Protein AF-B2FKA3-F1 (afdb_monomer)

Foldseek 3Di:
DDPPDPCPPVQLVFQAWKWWKWWAALQLAIEIDIDPCVVVVVVCCVDVVVQCPGDTDIGTFDIGRGHNVVVVLLSLLVQVLSVVLPGFYADRPPGDGDDSVVVQDPSSPVSNVVGDDDPHHHDHDPVRVPPPVVVVVVVVVVVVVVVVVPD

Solvent-accessible surface area (backbone atoms only — not comparable to full-atom values): 8755 Å² total; per-residue (Å²): 136,81,82,76,73,86,48,73,87,56,48,54,75,41,68,38,66,29,37,31,32,37,39,43,33,83,76,19,38,31,32,65,46,76,32,77,50,57,70,62,50,50,52,45,51,72,35,83,89,33,49,51,92,64,78,63,49,82,41,84,73,49,76,45,75,36,26,49,71,58,43,51,45,55,42,48,9,51,39,39,37,44,40,76,57,65,27,42,35,27,51,68,64,78,49,52,75,50,73,49,66,84,77,51,48,72,68,28,49,55,52,20,70,76,54,80,88,82,85,76,66,50,54,74,48,73,81,72,66,71,58,72,55,74,57,56,53,52,52,52,52,52,56,53,52,56,58,64,74,76,109

Radius of gyration: 21.82 Å; Cα contacts (8 Å, |Δi|>4): 204; chains: 1; bounding box: 57×49×63 Å

Organism: Stenotrophomonas maltophilia (strain K279a) (NCBI:txid522373)

Nearest PDB structures (foldseek):
  8hjj-assembly3_C  TM=5.520E-01  e=8.966E+00  Rhodobacter capsulatus DE442
  8hjj-assembly2_B  TM=5.646E-01  e=9.537E+00  Rhodobacter capsulatus DE442
  8ts1-assembly1_A  TM=4.001E-01  e=4.016E+00  Homo sapiens
  8ip4-assembly1_A  TM=5.757E-01  e=7.449E+00  Homo sapiens

InterPro domains:
  IPR000305 GIY-YIG endonuclease [PF01541] (20-78)
  IPR035901 GIY-YIG endonuclease superfamily [G3DSA:3.40.1440.10] (15-92)

pLDDT: mean 85.15, std 16.19, range [34.94, 98.31]

Secondary structure (DSSP, 8-state):
-------GGGGGGS-EEEEEEEEE-TTSEEEEEEES-HHHHHHHHHSGGG---S--EEEEEEEEEE-HHHHHHHHHHHHHHHHHTT-EEE-STTT-B--GGGG--HHHHHHHHH----S------HHHH--SHHHHHHHHHHHHHHHHS--

Mean predicted aligned error: 10.08 Å

Structure (mmCIF, N/CA/C/O backbone):
data_AF-B2FKA3-F1
#
_entry.id   AF-B2FKA3-F1
#
loop_
_atom_site.group_PDB
_atom_site.id
_atom_site.type_symbol
_atom_site.label_atom_id
_atom_site.label_alt_id
_atom_site.label_comp_id
_atom_site.label_asym_id
_atom_site.label_entity_id
_atom_site.label_seq_id
_atom_site.pdbx_PDB_ins_code
_atom_site.Cartn_x
_atom_site.Cartn_y
_atom_site.Cartn_z
_atom_site.occupancy
_atom_site.B_iso_or_equiv
_atom_site.auth_seq_id
_atom_site.auth_comp_id
_atom_site.auth_asym_id
_atom_site.auth_atom_id
_atom_site.pdbx_PDB_model_num
ATOM 1 N N . MET A 1 1 ? 5.205 -18.617 -25.565 1.00 34.94 1 MET A N 1
ATOM 2 C CA . MET A 1 1 ? 6.189 -18.962 -24.516 1.00 34.94 1 MET A CA 1
ATOM 3 C C . MET A 1 1 ? 7.060 -17.741 -24.262 1.00 34.94 1 MET A C 1
ATOM 5 O O . MET A 1 1 ? 7.915 -17.429 -25.076 1.00 34.94 1 MET A O 1
ATOM 9 N N . THR A 1 2 ? 6.783 -16.973 -23.211 1.00 41.34 2 THR A N 1
ATOM 10 C CA . THR A 1 2 ? 7.539 -15.751 -22.897 1.00 41.34 2 THR A CA 1
ATOM 11 C C . THR A 1 2 ? 8.778 -16.136 -22.095 1.00 41.34 2 THR A C 1
ATOM 13 O O . THR A 1 2 ? 8.659 -16.591 -20.957 1.00 41.34 2 THR A O 1
ATOM 16 N N . HIS A 1 3 ? 9.961 -15.990 -22.699 1.00 42.56 3 HIS A N 1
ATOM 17 C CA . HIS A 1 3 ? 11.248 -16.157 -22.026 1.00 42.56 3 HIS A CA 1
ATOM 18 C C . HIS A 1 3 ? 11.294 -15.257 -20.780 1.00 42.56 3 HIS A C 1
ATOM 20 O O . HIS A 1 3 ? 11.450 -14.040 -20.872 1.00 42.56 3 HIS A O 1
ATOM 26 N N . ARG A 1 4 ? 11.138 -15.849 -19.590 1.00 49.16 4 ARG A N 1
ATOM 27 C CA . ARG A 1 4 ? 11.442 -15.176 -18.323 1.00 49.16 4 ARG A CA 1
ATOM 28 C C . ARG A 1 4 ? 12.958 -15.067 -18.223 1.00 49.16 4 ARG A C 1
ATOM 30 O O . ARG A 1 4 ? 13.618 -15.974 -17.726 1.00 49.16 4 ARG A O 1
ATOM 37 N N . HIS A 1 5 ? 13.514 -13.968 -18.724 1.00 52.25 5 HIS A N 1
ATOM 38 C CA . HIS A 1 5 ? 14.896 -13.615 -18.427 1.00 52.25 5 HIS A CA 1
ATOM 39 C C . HIS A 1 5 ? 15.054 -13.496 -16.906 1.00 52.25 5 HIS A C 1
ATOM 41 O O . HIS A 1 5 ? 14.248 -12.858 -16.226 1.00 52.25 5 HIS A O 1
ATOM 47 N N . ASN A 1 6 ? 16.072 -14.163 -16.367 1.00 57.44 6 ASN A N 1
ATOM 48 C CA . ASN A 1 6 ? 16.352 -14.224 -14.938 1.00 57.44 6 ASN A CA 1
ATOM 49 C C . ASN A 1 6 ? 17.036 -12.907 -14.519 1.00 57.44 6 ASN A C 1
ATOM 51 O O . ASN A 1 6 ? 18.254 -12.828 -14.407 1.00 57.44 6 ASN A O 1
ATOM 55 N N . LEU A 1 7 ? 16.249 -11.833 -14.387 1.00 63.66 7 LEU A N 1
ATOM 56 C CA . LEU A 1 7 ? 16.741 -10.454 -14.220 1.00 63.66 7 LEU A CA 1
ATOM 57 C C . LEU A 1 7 ? 17.448 -10.197 -12.873 1.00 63.66 7 LEU A C 1
ATOM 59 O O . LEU A 1 7 ? 18.108 -9.173 -12.709 1.00 63.66 7 LEU A O 1
ATOM 63 N N . GLY A 1 8 ? 17.343 -11.099 -11.893 1.00 70.44 8 GLY A N 1
ATOM 64 C CA . GLY A 1 8 ? 18.071 -11.006 -10.623 1.00 70.44 8 GLY A CA 1
ATOM 65 C C . GLY A 1 8 ? 18.031 -9.602 -9.992 1.00 70.44 8 GLY A C 1
ATOM 66 O O . GLY A 1 8 ? 16.968 -9.030 -9.756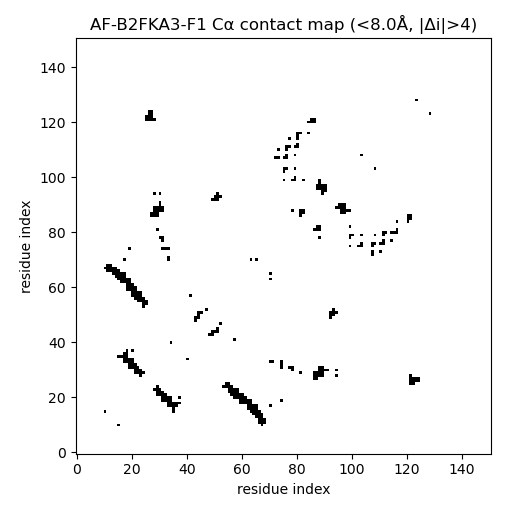 1.00 70.44 8 GLY A O 1
ATOM 67 N N . ARG A 1 9 ? 19.206 -9.012 -9.729 1.00 65.25 9 ARG A N 1
ATOM 68 C CA . ARG A 1 9 ? 19.334 -7.678 -9.106 1.00 65.25 9 ARG A CA 1
ATOM 69 C C . ARG A 1 9 ? 18.982 -6.514 -10.048 1.00 65.25 9 ARG A C 1
ATOM 71 O O . ARG A 1 9 ? 18.712 -5.420 -9.545 1.00 65.25 9 ARG A O 1
ATOM 78 N N . SER A 1 10 ? 18.977 -6.712 -11.372 1.00 75.25 10 SER A N 1
ATOM 79 C CA . SER A 1 10 ? 18.650 -5.655 -12.342 1.00 75.25 10 SER A CA 1
ATOM 80 C C . SER A 1 10 ? 17.146 -5.449 -12.517 1.00 75.25 10 SER A C 1
ATOM 82 O O . SER A 1 10 ? 16.744 -4.397 -13.006 1.00 75.25 10 SER A O 1
ATOM 84 N N . GLU A 1 11 ? 16.304 -6.368 -12.022 1.00 68.38 11 GLU A N 1
ATOM 85 C CA . GLU A 1 11 ? 14.833 -6.291 -12.092 1.00 68.38 11 GLU A CA 1
ATOM 86 C C . GLU A 1 11 ? 14.277 -4.930 -11.626 1.00 68.38 11 GLU A C 1
ATOM 88 O O . GLU A 1 11 ? 13.257 -4.451 -12.120 1.00 68.38 11 GLU A O 1
ATOM 93 N N . LYS A 1 12 ? 14.965 -4.263 -10.690 1.00 71.69 12 LYS A N 1
ATOM 94 C CA . LYS A 1 12 ? 14.569 -2.941 -10.185 1.00 71.69 12 LYS A CA 1
ATOM 95 C C . LYS A 1 12 ? 14.581 -1.830 -11.249 1.00 71.69 12 LYS A C 1
ATOM 97 O O . LYS A 1 12 ? 13.864 -0.849 -11.065 1.00 71.69 12 LYS A O 1
ATOM 102 N N . TYR A 1 13 ? 15.365 -1.986 -12.316 1.00 77.12 13 TYR A N 1
ATOM 103 C CA . TYR A 1 13 ? 15.533 -1.006 -13.394 1.00 77.12 13 TYR A CA 1
ATOM 104 C C . TYR A 1 13 ? 14.646 -1.272 -14.610 1.00 77.12 13 TYR A C 1
ATOM 106 O O . TYR A 1 13 ? 14.533 -0.411 -15.474 1.00 77.12 13 TYR A O 1
ATOM 114 N N . HIS A 1 14 ? 14.014 -2.441 -14.687 1.00 80.19 14 HIS A N 1
ATOM 115 C CA . HIS A 1 14 ? 13.160 -2.781 -15.815 1.00 80.19 14 HIS A CA 1
ATOM 116 C C . HIS A 1 14 ? 11.702 -2.472 -15.494 1.00 80.19 14 HIS A C 1
ATOM 118 O O . HIS A 1 14 ? 11.210 -2.776 -14.400 1.00 80.19 14 HIS A O 1
ATOM 124 N N . ALA A 1 15 ? 11.014 -1.880 -16.469 1.00 86.56 15 ALA A N 1
ATOM 125 C CA . ALA A 1 15 ? 9.571 -1.743 -16.433 1.00 86.56 15 ALA A CA 1
ATOM 126 C C . ALA A 1 15 ? 8.951 -3.136 -16.556 1.00 86.56 15 ALA A C 1
ATOM 128 O O . ALA A 1 15 ? 9.056 -3.792 -17.591 1.00 86.56 15 ALA A O 1
ATOM 129 N N . LEU A 1 16 ? 8.354 -3.608 -15.466 1.00 86.88 16 LEU A N 1
ATOM 130 C CA . LEU A 1 16 ? 7.734 -4.925 -15.388 1.00 86.88 16 LEU A CA 1
ATOM 131 C C . LEU A 1 16 ? 6.351 -4.793 -14.760 1.00 86.88 16 LEU A C 1
ATOM 133 O O . LEU A 1 16 ? 6.151 -3.895 -13.936 1.00 86.88 16 LEU A O 1
ATOM 137 N N . PRO A 1 17 ? 5.414 -5.698 -15.087 1.00 92.19 17 PRO A N 1
ATOM 138 C CA . PRO A 1 17 ? 4.146 -5.777 -14.384 1.00 92.19 17 PRO A CA 1
ATOM 139 C C . PRO A 1 17 ? 4.378 -6.014 -12.888 1.00 92.19 17 PRO A C 1
ATOM 141 O O . PRO A 1 17 ? 4.962 -7.019 -12.471 1.00 92.19 17 PRO A O 1
ATOM 144 N N . ARG A 1 18 ? 3.921 -5.070 -12.072 1.00 94.06 18 ARG A N 1
ATOM 145 C CA . ARG A 1 18 ? 3.996 -5.097 -10.613 1.00 94.06 18 ARG A CA 1
ATOM 146 C C . ARG A 1 18 ? 2.589 -4.936 -10.067 1.00 94.06 18 ARG A C 1
ATOM 148 O O . ARG A 1 18 ? 1.894 -3.969 -10.363 1.00 94.06 18 ARG A O 1
ATOM 155 N N . THR A 1 19 ? 2.166 -5.909 -9.273 1.00 96.56 19 THR A N 1
ATOM 156 C CA . THR A 1 19 ? 0.890 -5.862 -8.565 1.00 96.56 19 THR A CA 1
ATOM 157 C C . THR A 1 19 ? 1.062 -5.045 -7.295 1.00 96.56 19 THR A C 1
ATOM 159 O O . THR A 1 19 ? 1.884 -5.392 -6.440 1.00 96.56 19 THR A O 1
ATOM 162 N N . LEU A 1 20 ? 0.274 -3.985 -7.161 1.00 97.88 20 LEU A N 1
ATOM 163 C CA . LEU A 1 20 ? 0.042 -3.315 -5.891 1.00 97.88 20 LEU A CA 1
ATOM 164 C C . LEU A 1 20 ? -1.029 -4.067 -5.117 1.00 97.88 20 LEU A C 1
ATOM 166 O O . LEU A 1 20 ? -2.047 -4.467 -5.681 1.00 97.88 20 LEU A O 1
ATOM 170 N N . TYR A 1 21 ? -0.795 -4.270 -3.828 1.00 98.25 21 TYR A N 1
ATOM 171 C CA . TYR A 1 21 ? -1.683 -5.040 -2.969 1.00 98.25 21 TYR A CA 1
ATOM 172 C C . TYR A 1 21 ? -1.841 -4.401 -1.591 1.00 98.25 21 TYR A C 1
ATOM 174 O O . TYR A 1 21 ? -0.965 -3.673 -1.112 1.00 98.25 21 TYR A O 1
ATOM 182 N N . ALA A 1 22 ? -2.957 -4.728 -0.946 1.00 98.25 22 ALA A N 1
ATOM 183 C CA . ALA A 1 22 ? -3.257 -4.408 0.438 1.00 98.25 22 ALA A CA 1
ATOM 184 C C . ALA A 1 22 ? -3.306 -5.678 1.298 1.00 98.25 22 ALA A C 1
ATOM 186 O O . ALA A 1 22 ? -3.819 -6.711 0.864 1.00 98.25 22 ALA A O 1
ATOM 187 N N . LEU A 1 23 ? -2.814 -5.583 2.532 1.00 97.88 23 LEU A N 1
ATOM 188 C CA . LEU A 1 23 ? -3.164 -6.495 3.620 1.00 97.88 23 LEU A CA 1
ATOM 189 C C . LEU A 1 23 ? -4.100 -5.741 4.556 1.00 97.88 23 LEU A C 1
ATOM 191 O O . LEU A 1 23 ? -3.694 -4.730 5.132 1.00 97.88 23 LEU A O 1
ATOM 195 N N . LEU A 1 24 ? -5.334 -6.216 4.682 1.00 96.88 24 LEU A N 1
ATOM 196 C CA . LEU A 1 24 ? -6.336 -5.628 5.565 1.00 96.88 24 LEU A CA 1
ATOM 197 C C . LEU A 1 24 ? -6.402 -6.429 6.858 1.00 96.88 24 LEU A C 1
ATOM 199 O O . LEU A 1 24 ? -6.581 -7.649 6.822 1.00 96.88 24 LEU A O 1
ATOM 203 N N . PHE A 1 25 ? -6.260 -5.734 7.978 1.00 95.19 25 PHE A N 1
ATOM 204 C CA . PHE A 1 25 ? -6.299 -6.301 9.317 1.00 95.19 25 PHE A CA 1
ATOM 205 C C . PHE A 1 25 ? -7.653 -5.997 9.965 1.00 95.19 25 PHE A C 1
ATOM 207 O O . PHE A 1 25 ? -8.247 -4.943 9.724 1.00 95.19 25 PHE A O 1
ATOM 214 N N . ASP A 1 26 ? -8.146 -6.914 10.797 1.00 91.69 26 ASP A N 1
ATOM 215 C CA . ASP A 1 26 ? -9.473 -6.783 11.420 1.00 91.69 26 ASP A CA 1
ATOM 216 C C . ASP A 1 26 ? -9.552 -5.640 12.445 1.00 91.69 26 ASP A C 1
ATOM 218 O O . ASP A 1 26 ? -10.636 -5.160 12.762 1.00 91.69 26 ASP A O 1
ATOM 222 N N . ASP A 1 27 ? -8.402 -5.145 12.907 1.00 91.00 27 ASP A N 1
ATOM 223 C CA . ASP A 1 27 ? -8.287 -3.981 13.786 1.00 91.00 27 ASP A CA 1
ATOM 224 C C . ASP A 1 27 ? -8.437 -2.630 13.052 1.00 91.00 27 ASP A C 1
ATOM 226 O O . ASP A 1 27 ? -8.296 -1.582 13.680 1.00 91.00 27 ASP A O 1
ATOM 230 N N . GLY A 1 28 ? -8.681 -2.622 11.735 1.00 92.94 28 GLY A N 1
ATOM 231 C CA . GLY A 1 28 ? -8.734 -1.403 10.914 1.00 92.94 28 GLY A CA 1
ATOM 232 C C . GLY A 1 28 ? -7.364 -0.925 10.413 1.00 92.94 28 GLY A C 1
ATOM 233 O O . GLY A 1 28 ? -7.231 0.175 9.864 1.00 92.94 28 GLY A O 1
ATOM 234 N N . GLY A 1 29 ? -6.325 -1.738 10.601 1.00 95.12 29 GLY A N 1
ATOM 235 C CA . GLY A 1 29 ? -5.012 -1.564 10.000 1.00 95.12 29 GLY A CA 1
ATOM 236 C C . GLY A 1 29 ? -4.962 -1.963 8.526 1.00 95.12 29 GLY A C 1
ATOM 237 O O . GLY A 1 29 ? -5.663 -2.870 8.078 1.00 95.12 29 GLY A O 1
ATOM 238 N N . CYS A 1 30 ? -4.078 -1.320 7.768 1.00 96.75 30 CYS A N 1
ATOM 239 C CA . CYS A 1 30 ? -3.826 -1.638 6.367 1.00 96.75 30 CYS A CA 1
ATOM 240 C C . CYS A 1 30 ? -2.335 -1.521 6.034 1.00 96.75 30 CYS A C 1
ATOM 242 O O . CYS A 1 30 ? -1.734 -0.463 6.210 1.00 96.75 30 CYS A O 1
ATOM 244 N N . TYR A 1 31 ? -1.740 -2.572 5.473 1.00 97.88 31 TYR A N 1
ATOM 245 C CA . TYR A 1 31 ? -0.414 -2.506 4.850 1.00 97.88 31 TYR A CA 1
ATOM 246 C C . TYR A 1 31 ? -0.552 -2.442 3.332 1.00 97.88 31 TYR A C 1
ATOM 248 O O . TYR A 1 31 ? -1.301 -3.222 2.757 1.00 97.88 31 TYR A O 1
ATOM 256 N N . ILE A 1 32 ? 0.202 -1.556 2.681 1.00 98.12 32 ILE A N 1
ATOM 257 C CA . ILE A 1 32 ? 0.263 -1.453 1.217 1.00 98.12 32 ILE A CA 1
ATOM 258 C C . ILE A 1 32 ? 1.676 -1.802 0.759 1.00 98.12 32 ILE A C 1
ATOM 260 O O . ILE A 1 32 ? 2.655 -1.254 1.287 1.00 98.12 32 ILE A O 1
ATOM 264 N N . GLY A 1 33 ? 1.769 -2.682 -0.235 1.00 96.88 33 GLY A N 1
ATOM 265 C CA . GLY A 1 33 ? 3.029 -3.085 -0.844 1.00 96.88 33 GLY A CA 1
ATOM 266 C C . GLY A 1 33 ? 2.901 -3.394 -2.333 1.00 96.88 33 GLY A C 1
ATOM 267 O O . GLY A 1 33 ? 1.808 -3.398 -2.897 1.00 96.88 33 GLY A O 1
ATOM 268 N N . GLN A 1 34 ? 4.040 -3.697 -2.952 1.00 95.62 34 GLN A N 1
ATOM 269 C CA . GLN A 1 34 ? 4.137 -4.101 -4.355 1.00 95.62 34 GLN A CA 1
ATOM 270 C C . GLN A 1 34 ? 4.907 -5.415 -4.546 1.00 95.62 34 GLN A C 1
ATOM 272 O O . GLN A 1 34 ? 5.758 -5.779 -3.725 1.00 95.62 34 GLN A O 1
ATOM 277 N N . SER A 1 35 ? 4.594 -6.164 -5.605 1.00 94.19 35 SER A N 1
ATOM 278 C CA . SER A 1 35 ? 5.331 -7.373 -5.992 1.00 94.19 35 SER A CA 1
ATOM 279 C C . SER A 1 35 ? 5.111 -7.746 -7.459 1.00 94.19 35 SER A C 1
ATOM 281 O O . SER A 1 35 ? 4.016 -7.580 -7.987 1.00 94.19 35 SER A O 1
ATOM 283 N N . SER A 1 36 ? 6.132 -8.315 -8.101 1.00 92.31 36 SER A N 1
ATOM 284 C CA . SER A 1 36 ? 6.026 -8.991 -9.403 1.00 92.31 36 SER A CA 1
ATOM 285 C C . SER A 1 36 ? 5.450 -10.415 -9.291 1.00 92.31 36 SER A C 1
ATOM 287 O O . SER A 1 36 ? 5.031 -10.989 -10.292 1.00 92.31 36 SER A O 1
ATOM 289 N N . ASN A 1 37 ? 5.387 -10.985 -8.078 1.00 93.75 37 ASN A N 1
ATOM 290 C CA . ASN A 1 37 ? 4.785 -12.292 -7.792 1.00 93.75 37 ASN A CA 1
ATOM 291 C C . ASN A 1 37 ? 3.919 -12.219 -6.513 1.00 93.75 37 ASN A C 1
ATOM 293 O O . ASN A 1 37 ? 4.381 -12.590 -5.424 1.00 93.75 37 ASN A O 1
ATOM 297 N N . PRO A 1 38 ? 2.674 -11.708 -6.609 1.00 94.88 38 PRO A N 1
ATOM 298 C CA . PRO A 1 38 ? 1.823 -11.478 -5.444 1.00 94.88 38 PRO A CA 1
ATOM 299 C C . PRO A 1 38 ? 1.487 -12.767 -4.682 1.00 94.88 38 PRO A C 1
ATOM 301 O O . PRO A 1 38 ? 1.454 -12.735 -3.457 1.00 94.88 38 PRO A O 1
ATOM 304 N N . GLN A 1 39 ? 1.344 -13.914 -5.357 1.00 95.56 39 GLN A N 1
ATOM 305 C CA . GLN A 1 39 ? 1.045 -15.198 -4.708 1.00 95.56 39 GLN A CA 1
ATOM 306 C C . GLN A 1 39 ? 2.202 -15.667 -3.820 1.00 95.56 39 GLN A C 1
ATOM 308 O O . GLN A 1 39 ? 2.005 -16.091 -2.680 1.00 95.56 39 GLN A O 1
ATOM 313 N N . GLN A 1 40 ? 3.440 -15.576 -4.317 1.00 95.88 40 GLN A N 1
ATOM 314 C CA . GLN A 1 40 ? 4.614 -15.880 -3.501 1.00 95.88 40 GLN A CA 1
ATOM 315 C C . GLN A 1 40 ? 4.755 -14.875 -2.353 1.00 95.88 40 GLN A C 1
ATOM 317 O O . GLN A 1 40 ? 5.106 -15.256 -1.235 1.00 95.88 40 GLN A O 1
ATOM 322 N N . ARG A 1 41 ? 4.461 -13.596 -2.610 1.00 96.19 41 ARG A N 1
ATOM 323 C CA . ARG A 1 41 ? 4.546 -12.543 -1.599 1.00 96.19 41 ARG A CA 1
ATOM 324 C C . ARG A 1 41 ? 3.523 -12.720 -0.480 1.00 96.19 41 ARG A C 1
ATOM 326 O O . ARG A 1 41 ? 3.867 -12.512 0.680 1.00 96.19 41 ARG A O 1
ATOM 333 N N . GLU A 1 42 ? 2.308 -13.152 -0.802 1.00 97.38 42 GLU A N 1
ATOM 334 C CA . GLU A 1 42 ? 1.292 -13.507 0.187 1.00 97.38 42 GLU A CA 1
ATOM 335 C C . GLU A 1 42 ? 1.778 -14.649 1.087 1.00 97.38 42 GLU A C 1
ATOM 337 O O . GLU A 1 42 ? 1.747 -14.519 2.311 1.00 97.38 42 GLU A O 1
ATOM 342 N N . LYS A 1 43 ? 2.315 -15.730 0.502 1.00 96.62 43 LYS A N 1
ATOM 343 C CA . LYS A 1 43 ? 2.890 -16.850 1.270 1.00 96.62 43 LYS A CA 1
ATOM 344 C C . LYS A 1 43 ? 4.003 -16.386 2.214 1.00 96.62 43 LYS A C 1
ATOM 346 O O . LYS A 1 43 ? 4.057 -16.829 3.358 1.00 96.62 43 LYS A O 1
ATOM 351 N N . GLN A 1 44 ? 4.864 -15.467 1.768 1.00 96.44 44 GLN A N 1
ATOM 352 C CA . GLN A 1 44 ? 5.912 -14.882 2.615 1.00 96.44 44 GLN A CA 1
ATOM 353 C C . GLN A 1 44 ? 5.325 -14.117 3.807 1.00 96.44 44 GLN A C 1
ATOM 355 O O . GLN A 1 44 ? 5.777 -14.332 4.930 1.00 96.44 44 GLN A O 1
ATOM 360 N N . HIS A 1 45 ? 4.310 -13.274 3.587 1.00 96.56 45 HIS A N 1
ATOM 361 C CA . HIS A 1 45 ? 3.638 -12.539 4.667 1.00 96.56 45 HIS A CA 1
ATOM 362 C C . HIS A 1 45 ? 2.920 -13.463 5.655 1.00 96.56 45 HIS A C 1
ATOM 364 O O . HIS A 1 45 ? 2.913 -13.169 6.846 1.00 96.56 45 HIS A O 1
ATOM 370 N N . ARG A 1 46 ? 2.341 -14.573 5.174 1.00 95.69 46 ARG A N 1
ATOM 371 C CA . ARG A 1 46 ? 1.674 -15.580 6.018 1.00 95.69 46 ARG A CA 1
ATOM 372 C C . ARG A 1 46 ? 2.651 -16.459 6.801 1.00 95.69 46 ARG A C 1
ATOM 374 O O . ARG A 1 46 ? 2.266 -17.037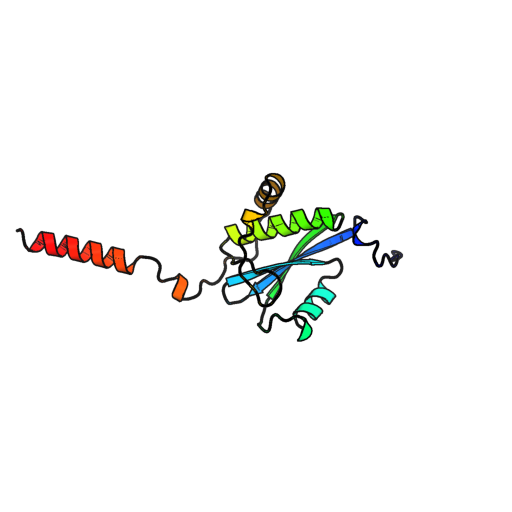 7.811 1.00 95.69 46 ARG A O 1
ATOM 381 N N . SER A 1 47 ? 3.894 -16.591 6.342 1.00 95.12 47 SER A N 1
ATOM 382 C CA . SER A 1 47 ? 4.899 -17.401 7.034 1.00 95.12 47 SER A CA 1
ATOM 383 C C . SER A 1 47 ? 5.277 -16.793 8.397 1.00 95.12 47 SER A C 1
ATOM 385 O O . SER A 1 47 ? 5.206 -15.572 8.551 1.00 95.12 47 SER A O 1
ATOM 387 N N . PRO A 1 48 ? 5.782 -17.587 9.363 1.00 92.38 48 PRO A N 1
ATOM 388 C CA . PRO A 1 48 ? 6.295 -17.054 10.630 1.00 92.38 48 PRO A CA 1
ATOM 389 C C . PRO A 1 48 ? 7.373 -15.974 10.445 1.00 92.38 48 PRO A C 1
ATOM 391 O O . PRO A 1 48 ? 7.404 -14.989 11.176 1.00 92.38 48 PRO A O 1
ATOM 394 N N . LYS A 1 49 ? 8.209 -16.104 9.402 1.00 92.62 49 LYS A N 1
ATOM 395 C CA . LYS A 1 49 ? 9.238 -15.113 9.033 1.00 92.62 49 LYS A CA 1
ATOM 396 C C . LYS A 1 49 ? 8.654 -13.804 8.485 1.00 92.62 49 LYS A C 1
ATOM 398 O O . LYS A 1 49 ? 9.374 -12.817 8.376 1.00 92.62 49 LYS A O 1
ATOM 403 N N . GLY A 1 50 ? 7.371 -13.797 8.121 1.00 91.62 50 GLY A N 1
ATOM 404 C CA . GLY A 1 50 ? 6.639 -12.612 7.689 1.00 91.62 50 GLY A CA 1
ATOM 405 C C . GLY A 1 50 ? 6.403 -11.607 8.817 1.00 91.62 50 GLY A C 1
ATOM 406 O O . GLY A 1 50 ? 6.210 -10.435 8.523 1.00 91.62 50 GLY A O 1
ATOM 407 N N . GLY A 1 51 ? 6.451 -12.028 10.087 1.00 93.12 51 GLY A N 1
ATOM 408 C CA . GLY A 1 51 ? 6.519 -11.134 11.251 1.00 93.12 51 GLY A CA 1
ATOM 409 C C . GLY A 1 51 ? 5.230 -10.394 11.628 1.00 93.12 51 GLY A C 1
ATOM 410 O O . GLY A 1 51 ? 5.232 -9.617 12.580 1.00 93.12 51 GLY A O 1
ATOM 411 N N . TRP A 1 52 ? 4.125 -10.588 10.902 1.00 93.94 52 TRP A N 1
ATOM 412 C CA . TRP A 1 52 ? 2.852 -9.918 11.208 1.00 93.94 52 TRP A CA 1
ATOM 413 C C . TRP A 1 52 ? 2.170 -10.472 12.459 1.00 93.94 52 TRP A C 1
ATOM 415 O O . TRP A 1 52 ? 1.541 -9.711 13.195 1.00 93.94 52 TRP A O 1
ATOM 425 N N . HIS A 1 53 ? 2.293 -11.789 12.672 1.00 90.00 53 HIS A N 1
ATOM 426 C CA . HIS A 1 53 ? 1.716 -12.535 13.799 1.00 90.00 53 HIS A CA 1
ATOM 427 C C . HIS A 1 53 ? 0.229 -12.230 14.054 1.00 90.00 53 HIS A C 1
ATOM 429 O O . HIS A 1 53 ? -0.230 -12.224 15.191 1.00 90.00 53 HIS A O 1
ATOM 435 N N . ARG A 1 54 ? -0.526 -11.946 12.988 1.00 89.81 54 ARG A N 1
ATOM 436 C CA . ARG A 1 54 ? -1.955 -11.626 13.035 1.00 89.81 54 ARG A CA 1
ATOM 437 C C . ARG A 1 54 ? -2.626 -11.985 11.705 1.00 89.81 54 ARG A C 1
ATOM 439 O O . ARG A 1 54 ? -1.947 -11.953 10.672 1.00 89.81 54 ARG A O 1
ATOM 446 N N . PRO A 1 55 ? -3.925 -12.326 11.707 1.00 92.75 55 PRO A N 1
ATOM 447 C CA . PRO A 1 55 ? -4.655 -12.605 10.480 1.00 92.75 55 PRO A CA 1
ATOM 448 C C . PRO A 1 55 ? -4.796 -11.342 9.627 1.00 92.75 55 PRO A C 1
ATOM 450 O O . PRO A 1 55 ? -4.883 -10.224 10.136 1.00 92.75 55 PRO A O 1
ATOM 453 N N . PHE A 1 56 ? -4.816 -11.533 8.312 1.00 95.94 56 PHE A N 1
ATOM 454 C CA . PHE A 1 56 ? -5.084 -10.479 7.345 1.00 95.94 56 PHE A CA 1
ATOM 455 C C . PHE A 1 56 ? -5.758 -11.050 6.099 1.00 95.94 56 PHE A C 1
ATOM 457 O O . PHE A 1 56 ? -5.587 -12.226 5.755 1.00 95.94 56 PHE A O 1
ATOM 464 N N . ARG A 1 57 ? -6.474 -10.184 5.381 1.00 96.94 57 ARG A N 1
ATOM 465 C CA . ARG A 1 57 ? -6.967 -10.452 4.026 1.00 96.94 57 ARG A CA 1
ATOM 466 C C . ARG A 1 57 ? -6.033 -9.813 3.003 1.00 96.94 57 ARG A C 1
ATOM 468 O O . ARG A 1 57 ? -5.718 -8.631 3.118 1.00 96.94 57 ARG A O 1
ATOM 475 N N . PHE A 1 58 ? -5.576 -10.593 2.026 1.00 97.75 58 PHE A N 1
ATOM 476 C CA . PHE A 1 58 ? -4.731 -10.120 0.928 1.00 97.75 58 PHE A CA 1
ATOM 477 C C . PHE A 1 58 ? -5.614 -9.694 -0.249 1.00 97.75 58 PHE A C 1
ATOM 479 O O . PHE A 1 58 ? -6.419 -10.488 -0.728 1.00 97.75 58 PHE A O 1
ATOM 486 N N . HIS A 1 59 ? -5.450 -8.466 -0.735 1.00 97.94 59 HIS A N 1
ATOM 487 C CA . HIS A 1 59 ? -6.214 -7.933 -1.863 1.00 97.94 59 HIS A CA 1
ATOM 488 C C . HIS A 1 59 ? -5.287 -7.314 -2.904 1.00 97.94 59 HIS A C 1
ATOM 490 O O . HIS A 1 59 ? -4.472 -6.453 -2.577 1.00 97.94 59 HIS A O 1
ATOM 496 N N . ALA A 1 60 ? -5.436 -7.710 -4.167 1.00 97.38 60 ALA A N 1
ATOM 497 C CA . ALA A 1 60 ? -4.841 -6.975 -5.278 1.00 97.38 60 ALA A CA 1
ATOM 498 C C . ALA A 1 60 ? -5.601 -5.654 -5.489 1.00 97.38 60 ALA A C 1
ATOM 500 O O . ALA A 1 60 ? -6.827 -5.626 -5.406 1.00 97.38 60 ALA A O 1
ATOM 501 N N . LEU A 1 61 ? -4.869 -4.570 -5.741 1.00 97.38 61 LEU A N 1
ATOM 502 C CA . LEU A 1 61 ? -5.421 -3.229 -5.959 1.00 97.38 61 LEU A CA 1
ATOM 503 C C . LEU A 1 61 ? -5.348 -2.829 -7.430 1.00 97.38 61 LEU A C 1
ATOM 505 O O . LEU A 1 61 ? -6.330 -2.393 -8.017 1.00 97.38 61 LEU A O 1
ATOM 509 N N . GLU A 1 62 ? -4.156 -2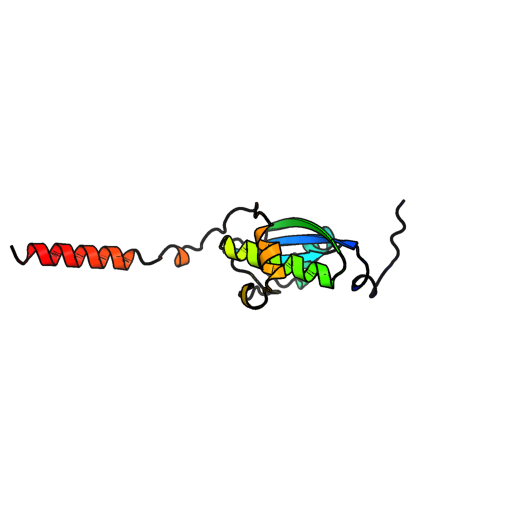.945 -8.009 1.00 96.25 62 GLU A N 1
ATOM 510 C CA . GLU A 1 62 ? -3.828 -2.449 -9.343 1.00 96.25 62 GLU A CA 1
ATOM 511 C C . GLU A 1 62 ? -2.603 -3.214 -9.856 1.00 96.25 62 GLU A C 1
ATOM 513 O O . GLU A 1 62 ? -1.743 -3.615 -9.067 1.00 96.25 62 GLU A O 1
ATOM 518 N N . VAL A 1 63 ? -2.495 -3.399 -11.169 1.00 96.62 63 VAL A N 1
ATOM 519 C CA . VAL A 1 63 ? -1.257 -3.849 -11.813 1.00 96.62 63 VAL A CA 1
ATOM 520 C C . VAL A 1 63 ? -0.721 -2.695 -12.642 1.00 96.62 63 VAL A C 1
ATOM 522 O O . VAL A 1 63 ? -1.425 -2.178 -13.504 1.00 96.62 63 VAL A O 1
ATOM 525 N N . VAL A 1 64 ? 0.524 -2.304 -12.388 1.00 95.19 64 VAL A N 1
ATOM 526 C CA . VAL A 1 64 ? 1.210 -1.248 -13.138 1.00 95.19 64 VAL A CA 1
ATOM 527 C C . VAL A 1 64 ? 2.445 -1.822 -13.813 1.00 95.19 64 VAL A C 1
ATOM 529 O O . VAL A 1 64 ? 3.157 -2.632 -13.222 1.00 95.19 64 VAL A O 1
ATOM 532 N N . THR A 1 65 ? 2.712 -1.411 -15.050 1.00 94.06 65 THR A N 1
ATOM 533 C CA . THR A 1 65 ? 3.970 -1.741 -15.730 1.00 94.06 65 THR A CA 1
ATOM 534 C C . THR A 1 65 ? 4.911 -0.567 -15.551 1.00 94.06 65 THR A C 1
ATOM 536 O O . THR A 1 65 ? 4.761 0.454 -16.213 1.00 94.06 65 THR A O 1
ATOM 539 N N . ALA A 1 66 ? 5.836 -0.692 -14.604 1.00 90.69 66 ALA A N 1
ATOM 540 C CA . ALA A 1 66 ? 6.720 0.398 -14.213 1.00 90.69 66 ALA A CA 1
ATOM 541 C C . ALA A 1 66 ? 8.018 -0.139 -13.601 1.00 90.69 66 ALA A C 1
ATOM 543 O O . ALA A 1 66 ? 8.111 -1.303 -13.182 1.00 90.69 66 ALA A O 1
ATOM 544 N N . THR A 1 67 ? 9.041 0.709 -13.535 1.00 89.38 67 THR A N 1
ATOM 545 C CA . THR A 1 67 ? 10.249 0.409 -12.763 1.00 89.38 67 THR A CA 1
ATOM 546 C C . THR A 1 67 ? 9.916 0.321 -11.275 1.00 89.38 67 THR A C 1
ATOM 548 O O . THR A 1 67 ? 8.851 0.747 -10.810 1.00 89.38 67 THR A O 1
ATOM 551 N N . ARG A 1 68 ? 10.837 -0.226 -10.474 1.00 86.50 68 ARG A N 1
ATOM 552 C C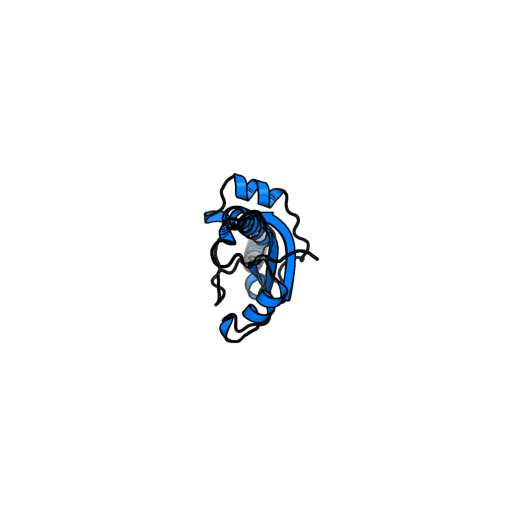A . ARG A 1 68 ? 10.623 -0.302 -9.025 1.00 86.50 68 ARG A CA 1
ATOM 553 C C . ARG A 1 68 ? 10.460 1.086 -8.402 1.00 86.50 68 ARG A C 1
ATOM 555 O O . ARG A 1 68 ? 9.575 1.248 -7.570 1.00 86.50 68 ARG A O 1
ATOM 562 N N . ALA A 1 69 ? 11.293 2.043 -8.810 1.00 87.25 69 ALA A N 1
ATOM 563 C CA . ALA A 1 69 ? 11.279 3.406 -8.284 1.00 87.25 69 ALA A CA 1
ATOM 564 C C . ALA A 1 69 ? 9.968 4.128 -8.620 1.00 87.25 69 ALA A C 1
ATOM 566 O O . ALA A 1 69 ? 9.355 4.736 -7.750 1.00 87.25 69 ALA A O 1
ATOM 567 N N . GLU A 1 70 ? 9.482 3.994 -9.853 1.00 90.50 70 GLU A N 1
ATOM 568 C CA . GLU A 1 70 ? 8.183 4.551 -10.236 1.00 90.50 70 GLU A CA 1
ATOM 569 C C . GLU A 1 70 ? 7.058 3.902 -9.432 1.00 90.50 70 GLU A C 1
ATOM 571 O O . GLU A 1 70 ? 6.241 4.604 -8.846 1.00 90.50 70 GLU A O 1
ATOM 576 N N . THR A 1 71 ? 7.066 2.570 -9.307 1.00 93.44 71 THR A N 1
ATOM 577 C CA . THR A 1 71 ? 6.055 1.813 -8.549 1.00 93.44 71 THR A CA 1
ATOM 578 C C . THR A 1 71 ? 5.962 2.258 -7.085 1.00 93.44 71 THR A C 1
ATOM 580 O O . THR A 1 71 ? 4.882 2.206 -6.500 1.00 93.44 71 THR A O 1
ATOM 583 N N . GLU A 1 72 ? 7.050 2.746 -6.482 1.00 94.62 72 GLU A N 1
ATOM 584 C CA . GLU A 1 72 ? 7.029 3.297 -5.119 1.00 94.62 72 GLU A CA 1
ATOM 585 C C . GLU A 1 72 ? 6.135 4.548 -5.003 1.00 94.62 72 GLU A C 1
ATOM 587 O O . GLU A 1 72 ? 5.467 4.722 -3.981 1.00 94.62 72 GLU A O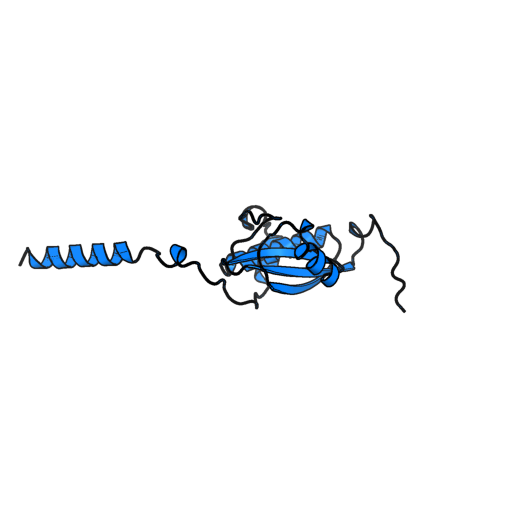 1
ATOM 592 N N . ALA A 1 73 ? 6.027 5.375 -6.051 1.00 95.81 73 ALA A N 1
ATOM 593 C CA . ALA A 1 73 ? 5.094 6.505 -6.077 1.00 95.81 73 ALA A CA 1
ATOM 594 C C . ALA A 1 73 ? 3.630 6.037 -6.114 1.00 95.81 73 ALA A C 1
ATOM 596 O O . ALA A 1 73 ? 2.790 6.575 -5.386 1.00 95.81 73 ALA A O 1
ATOM 597 N N . TYR A 1 74 ? 3.332 4.995 -6.897 1.00 97.00 74 TYR A N 1
ATOM 598 C CA . TYR A 1 74 ? 2.005 4.372 -6.947 1.00 97.00 74 TYR A CA 1
ATOM 599 C C . TYR A 1 74 ? 1.646 3.711 -5.605 1.00 97.00 74 TYR A C 1
ATOM 601 O O . TYR A 1 74 ? 0.539 3.888 -5.095 1.00 97.00 74 TYR A O 1
ATOM 609 N N . GLU A 1 75 ? 2.597 3.007 -4.986 1.00 97.44 75 GLU A N 1
ATOM 610 C CA . GLU A 1 75 ? 2.451 2.413 -3.653 1.00 97.44 75 GLU A CA 1
ATOM 611 C C . GLU A 1 75 ? 2.140 3.492 -2.604 1.00 97.44 75 GLU A C 1
ATOM 613 O O . GLU A 1 75 ? 1.207 3.352 -1.808 1.00 97.44 75 GLU A O 1
ATOM 618 N N . GLN A 1 76 ? 2.871 4.612 -2.633 1.00 97.81 76 GLN A N 1
ATOM 619 C CA . GLN A 1 76 ? 2.620 5.735 -1.735 1.00 97.81 76 GLN A CA 1
ATOM 620 C C . GLN A 1 76 ? 1.259 6.394 -1.997 1.00 97.81 76 GLN A C 1
ATOM 622 O O . GLN A 1 76 ? 0.577 6.776 -1.043 1.00 97.81 76 GLN A O 1
ATOM 627 N N . ALA A 1 77 ? 0.827 6.490 -3.256 1.00 98.06 77 ALA A N 1
ATOM 628 C CA . ALA A 1 77 ? -0.488 7.015 -3.612 1.00 98.06 77 ALA A CA 1
ATOM 629 C C . ALA A 1 77 ? -1.618 6.147 -3.037 1.00 98.06 77 ALA A C 1
ATOM 631 O O . ALA A 1 77 ? -2.568 6.677 -2.458 1.00 98.06 77 ALA A O 1
ATOM 632 N N . TRP A 1 78 ? -1.487 4.820 -3.101 1.00 98.31 78 TRP A N 1
ATOM 633 C CA . TRP A 1 78 ? -2.440 3.902 -2.475 1.00 98.31 78 TRP A CA 1
ATOM 634 C C . TRP A 1 78 ? -2.447 3.993 -0.949 1.00 98.31 78 TRP A C 1
ATOM 636 O O . TRP A 1 78 ? -3.523 3.945 -0.356 1.00 98.31 78 TRP A O 1
ATOM 646 N N . ARG A 1 79 ? -1.297 4.223 -0.297 1.00 98.31 79 ARG A N 1
ATOM 647 C CA . ARG A 1 79 ? -1.263 4.514 1.151 1.00 98.31 79 ARG A CA 1
ATOM 648 C C . ARG A 1 79 ? -2.037 5.783 1.502 1.00 98.31 79 ARG A C 1
ATOM 650 O O . ARG A 1 79 ? -2.812 5.786 2.455 1.00 98.31 79 ARG A O 1
ATOM 657 N N . VAL A 1 80 ? -1.843 6.857 0.734 1.00 98.25 80 VAL A N 1
ATOM 658 C CA . VAL A 1 80 ? -2.579 8.120 0.910 1.00 98.25 80 VAL A CA 1
ATOM 659 C C . VAL A 1 80 ? -4.075 7.903 0.697 1.00 98.25 80 VAL A C 1
ATOM 661 O O . VAL A 1 80 ? -4.874 8.377 1.505 1.00 98.25 80 VAL A O 1
ATOM 664 N N . LYS A 1 81 ? -4.462 7.165 -0.352 1.00 98.06 81 LYS A N 1
ATOM 665 C CA . LYS A 1 81 ? -5.865 6.854 -0.638 1.00 98.06 81 LYS A CA 1
ATOM 666 C C . LYS A 1 81 ? -6.496 6.041 0.492 1.00 98.06 81 LYS A C 1
ATOM 668 O O . LYS A 1 81 ? -7.493 6.488 1.038 1.00 98.06 81 LYS A O 1
ATOM 673 N N . ALA A 1 82 ? -5.885 4.934 0.907 1.00 97.44 82 ALA A N 1
ATOM 674 C CA . ALA A 1 82 ? -6.368 4.109 2.016 1.00 97.44 82 ALA A CA 1
ATOM 675 C C . ALA A 1 82 ? -6.539 4.918 3.316 1.00 97.44 82 ALA A C 1
ATOM 677 O O . ALA A 1 82 ? -7.562 4.808 3.987 1.00 97.44 82 ALA A O 1
ATOM 678 N N . SER A 1 83 ? -5.582 5.798 3.636 1.00 96.94 83 SER A N 1
ATOM 679 C CA . SER A 1 83 ? -5.674 6.675 4.809 1.00 96.94 83 SER A CA 1
ATOM 680 C C . SER A 1 83 ? -6.846 7.654 4.737 1.00 96.94 83 SER A C 1
ATOM 682 O O . SER A 1 83 ? -7.483 7.899 5.758 1.00 96.94 83 SER A O 1
ATOM 684 N N . ARG A 1 84 ? -7.156 8.201 3.553 1.00 95.50 84 ARG A N 1
ATOM 685 C CA . ARG A 1 84 ? -8.329 9.074 3.353 1.00 95.50 84 ARG A CA 1
ATOM 686 C C . ARG A 1 84 ? -9.652 8.332 3.553 1.00 95.50 84 ARG A C 1
ATOM 688 O O . ARG A 1 84 ? -10.620 8.946 3.975 1.00 95.50 84 ARG A O 1
ATOM 695 N N . GLU A 1 85 ? -9.667 7.025 3.311 1.00 95.50 85 GLU A N 1
ATOM 696 C CA . GLU A 1 85 ? -10.816 6.140 3.554 1.00 95.50 85 GLU A CA 1
ATOM 697 C C . GLU A 1 85 ? -10.876 5.624 5.006 1.00 95.50 85 GLU A C 1
ATOM 699 O O . GLU A 1 85 ? -11.660 4.732 5.331 1.00 95.50 85 GLU A O 1
ATOM 704 N N . GLY A 1 86 ? -10.037 6.168 5.894 1.00 94.25 86 GLY A N 1
ATOM 705 C CA . GLY A 1 86 ? -10.052 5.896 7.331 1.00 94.25 86 GLY A CA 1
ATOM 706 C C . GLY A 1 86 ? -9.143 4.759 7.796 1.00 94.25 86 GLY A C 1
ATOM 707 O O . GLY A 1 86 ? -9.085 4.502 8.996 1.00 94.25 86 GLY A O 1
ATOM 708 N N . TRP A 1 87 ? -8.417 4.084 6.900 1.00 96.12 87 TRP A N 1
ATOM 709 C CA . TRP A 1 87 ? -7.520 2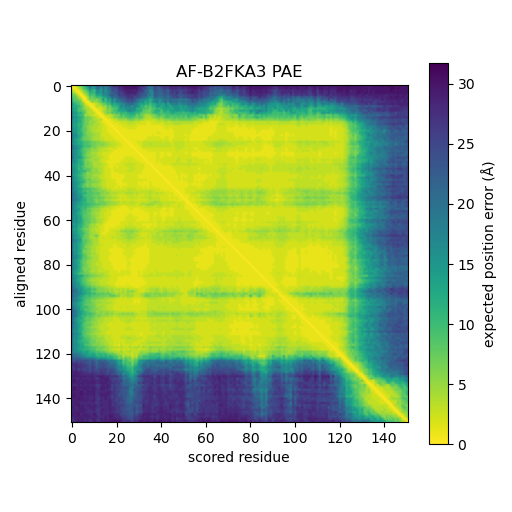.989 7.282 1.00 96.12 87 TRP A CA 1
ATOM 710 C C . TRP A 1 87 ? -6.246 3.498 7.963 1.00 96.12 87 TRP A C 1
ATOM 712 O O . TRP A 1 87 ? -5.612 4.457 7.510 1.00 96.12 87 TRP A O 1
ATOM 722 N N . ARG A 1 88 ? -5.801 2.802 9.015 1.00 95.94 88 ARG A N 1
ATOM 723 C CA . ARG A 1 88 ? -4.512 3.087 9.665 1.00 95.94 88 ARG A CA 1
ATOM 724 C C . ARG A 1 88 ? -3.395 2.416 8.881 1.00 95.94 88 ARG A C 1
ATOM 726 O O . ARG A 1 88 ? -3.333 1.192 8.803 1.00 95.94 88 ARG A O 1
ATOM 733 N N . ILE A 1 89 ? -2.509 3.211 8.290 1.00 97.38 89 ILE A N 1
ATOM 734 C CA . ILE A 1 89 ? -1.457 2.667 7.430 1.00 97.38 89 ILE A CA 1
ATOM 735 C C . ILE A 1 89 ? -0.334 2.092 8.274 1.00 97.38 89 ILE A C 1
ATOM 737 O O . ILE A 1 89 ? 0.322 2.810 9.023 1.00 97.38 89 ILE A O 1
ATOM 741 N N . TYR A 1 90 ? -0.092 0.801 8.114 1.00 97.06 90 TYR A N 1
ATOM 742 C CA . TYR A 1 90 ? 1.006 0.095 8.747 1.00 97.06 90 TYR A CA 1
ATOM 743 C C . TYR A 1 90 ? 2.264 0.170 7.882 1.00 97.06 90 TYR A C 1
ATOM 745 O O . TYR A 1 90 ? 2.229 0.019 6.656 1.00 97.06 90 TYR A O 1
ATOM 753 N N . ALA A 1 91 ? 3.400 0.388 8.541 1.00 93.62 91 ALA A N 1
ATOM 754 C CA . ALA A 1 91 ? 4.716 0.122 7.980 1.00 93.62 91 ALA A CA 1
ATOM 755 C C . ALA A 1 91 ? 4.943 -1.396 7.846 1.00 93.62 91 ALA A C 1
ATOM 757 O O . ALA A 1 91 ? 4.012 -2.193 7.908 1.00 93.62 91 ALA A O 1
ATOM 758 N N . LYS A 1 92 ? 6.197 -1.819 7.668 1.00 91.69 92 LYS A N 1
ATOM 759 C CA . LYS A 1 92 ? 6.563 -3.238 7.784 1.00 91.69 92 LYS A CA 1
ATOM 760 C C . LYS A 1 92 ? 6.151 -3.801 9.164 1.00 91.69 92 LYS A C 1
ATOM 762 O O . LYS A 1 92 ? 5.930 -3.018 10.097 1.00 91.69 92 LYS A O 1
ATOM 767 N N . PRO A 1 93 ? 6.054 -5.136 9.303 1.00 89.06 93 PRO A N 1
ATOM 768 C CA . PRO A 1 93 ? 5.813 -5.761 10.598 1.00 89.06 93 PRO A CA 1
ATOM 769 C C . PRO A 1 93 ? 6.731 -5.170 11.684 1.00 89.06 93 PRO A C 1
ATOM 771 O O . PRO A 1 93 ? 7.889 -4.866 11.382 1.00 89.06 93 PRO A O 1
ATOM 774 N N . PRO A 1 94 ? 6.227 -4.949 12.910 1.00 89.00 94 PRO A N 1
ATOM 775 C CA . PRO A 1 94 ? 5.005 -5.528 13.482 1.00 89.00 94 PRO A CA 1
ATOM 776 C C . PRO A 1 94 ? 3.719 -4.702 13.270 1.00 89.00 94 PRO A C 1
ATOM 778 O O . PRO A 1 94 ? 2.731 -4.922 13.965 1.00 89.00 94 PRO A O 1
ATOM 781 N N . GLY A 1 95 ? 3.700 -3.755 12.325 1.00 88.62 95 GLY A N 1
ATOM 782 C CA . GLY A 1 95 ? 2.504 -2.956 12.028 1.00 88.62 95 GLY A CA 1
ATOM 783 C C . GLY A 1 95 ? 2.457 -1.615 12.754 1.00 88.62 95 GLY A C 1
ATOM 784 O O . GLY A 1 95 ? 1.413 -1.195 13.240 1.00 88.62 95 GLY A O 1
ATOM 785 N N . ILE A 1 96 ? 3.602 -0.932 12.818 1.00 92.44 96 ILE A N 1
ATOM 786 C CA . ILE A 1 96 ? 3.689 0.440 13.331 1.00 92.44 96 ILE A CA 1
ATOM 787 C C . ILE A 1 96 ? 2.865 1.360 12.424 1.00 92.44 96 ILE A C 1
ATOM 789 O O . ILE A 1 96 ? 3.075 1.378 11.207 1.00 92.44 96 ILE A O 1
ATOM 793 N N . VAL A 1 97 ? 1.952 2.135 13.013 1.00 95.50 97 VAL A N 1
ATOM 794 C CA . VAL A 1 97 ? 1.145 3.114 12.277 1.00 95.50 97 VAL A CA 1
ATOM 795 C C . VAL A 1 97 ? 2.032 4.256 11.798 1.00 95.50 97 VAL A C 1
ATOM 797 O O . VAL A 1 97 ? 2.775 4.858 12.570 1.00 95.50 97 VAL A O 1
ATOM 800 N N . VAL A 1 98 ? 1.926 4.585 10.516 1.00 95.56 98 VAL A N 1
ATOM 801 C CA . VAL A 1 98 ? 2.634 5.700 9.894 1.00 95.56 98 VAL A CA 1
ATOM 802 C C . VAL A 1 98 ? 1.653 6.648 9.228 1.00 95.56 98 VAL A C 1
ATOM 804 O O . VAL A 1 98 ? 0.643 6.238 8.664 1.00 95.56 98 VAL A O 1
ATOM 807 N N . ASN A 1 99 ? 1.978 7.940 9.249 1.00 96.31 99 ASN A N 1
ATOM 808 C CA . ASN A 1 99 ? 1.234 8.935 8.491 1.00 96.31 99 ASN A CA 1
ATOM 809 C C . ASN A 1 99 ? 1.767 8.981 7.041 1.00 96.31 99 ASN A C 1
ATOM 811 O O . ASN A 1 99 ? 2.878 9.484 6.826 1.00 96.31 99 ASN A O 1
ATOM 815 N N . PRO A 1 100 ? 1.008 8.502 6.035 1.00 96.12 100 PRO A N 1
ATOM 816 C CA . PRO A 1 100 ? 1.481 8.460 4.652 1.00 96.12 100 PRO A CA 1
ATOM 817 C C . PRO A 1 100 ? 1.560 9.847 4.002 1.00 96.12 100 PRO A C 1
ATOM 819 O O . PRO A 1 100 ? 2.304 10.035 3.037 1.00 96.12 100 PRO A O 1
ATOM 822 N N . HIS A 1 101 ? 0.845 10.840 4.536 1.00 95.62 101 HIS A N 1
ATOM 823 C CA . HIS A 1 101 ? 0.807 12.195 3.984 1.00 95.62 101 HIS A CA 1
ATOM 824 C C . HIS A 1 101 ? 2.133 12.934 4.173 1.00 95.62 101 HIS A C 1
ATOM 826 O O . HIS A 1 101 ? 2.479 13.771 3.343 1.00 95.62 101 HIS A O 1
ATOM 832 N N . ARG A 1 102 ? 2.927 12.565 5.193 1.00 93.56 102 ARG A N 1
ATOM 833 C CA . ARG A 1 102 ? 4.257 13.155 5.449 1.00 93.56 102 ARG A CA 1
ATOM 834 C C . ARG A 1 102 ? 5.247 12.947 4.300 1.00 93.56 102 ARG A C 1
ATOM 836 O O . ARG A 1 102 ? 6.138 13.762 4.121 1.00 93.56 102 ARG A O 1
ATOM 843 N N . ARG A 1 103 ? 5.101 11.861 3.533 1.00 89.12 103 ARG A N 1
ATOM 844 C CA . ARG A 1 103 ? 5.961 11.538 2.376 1.00 89.12 103 ARG A CA 1
ATOM 845 C C . ARG A 1 103 ? 5.266 11.768 1.030 1.00 89.12 103 ARG A C 1
ATOM 847 O O . ARG A 1 103 ? 5.806 11.404 -0.008 1.00 89.12 103 ARG A O 1
ATOM 854 N N . ALA A 1 104 ? 4.051 12.317 1.033 1.00 93.88 104 ALA A N 1
ATOM 855 C CA . ALA A 1 104 ? 3.265 12.495 -0.180 1.00 93.88 104 ALA A CA 1
ATOM 856 C C . ALA A 1 104 ? 3.641 13.804 -0.888 1.00 93.88 104 ALA A C 1
ATOM 858 O O . ALA A 1 104 ? 3.328 14.889 -0.394 1.00 93.88 104 ALA A O 1
ATOM 859 N N . THR A 1 105 ? 4.269 13.694 -2.060 1.00 96.31 105 THR A N 1
ATOM 860 C CA . THR A 1 105 ? 4.505 14.818 -2.980 1.00 96.31 105 THR A CA 1
ATOM 861 C C . THR A 1 105 ? 3.212 15.230 -3.695 1.00 96.31 105 THR A C 1
ATOM 863 O O . THR A 1 105 ? 2.216 14.504 -3.661 1.00 96.31 105 THR A O 1
ATOM 866 N N . ALA A 1 106 ? 3.212 16.381 -4.379 1.00 97.00 106 ALA A N 1
ATOM 867 C CA . ALA A 1 106 ? 2.071 16.814 -5.195 1.00 97.00 106 ALA A CA 1
ATOM 868 C C . ALA A 1 106 ? 1.683 15.761 -6.250 1.00 97.00 106 ALA A C 1
ATOM 870 O O . ALA A 1 106 ? 0.506 15.433 -6.386 1.00 97.00 106 ALA A O 1
ATOM 871 N N . HIS A 1 107 ? 2.681 15.155 -6.903 1.00 96.06 107 HIS A N 1
ATOM 872 C CA . HIS A 1 107 ? 2.481 14.054 -7.844 1.00 96.06 107 HIS A CA 1
ATOM 873 C C . HIS A 1 107 ? 1.770 12.855 -7.191 1.00 96.06 107 HIS A C 1
ATOM 875 O O . HIS A 1 107 ? 0.736 12.408 -7.680 1.00 96.06 107 HIS A O 1
ATOM 881 N N . VAL A 1 108 ? 2.250 12.393 -6.029 1.00 97.19 108 VAL A N 1
ATOM 882 C CA . VAL A 1 108 ? 1.625 11.289 -5.276 1.00 97.19 108 VAL A CA 1
ATOM 883 C C . VAL A 1 108 ? 0.191 11.621 -4.859 1.00 97.19 108 VAL A C 1
ATOM 885 O O . VAL A 1 108 ? -0.680 10.753 -4.899 1.00 97.19 108 VAL A O 1
ATOM 888 N N . ARG A 1 109 ? -0.086 12.869 -4.465 1.00 97.38 109 ARG A N 1
ATOM 889 C CA . ARG A 1 109 ? -1.449 13.302 -4.122 1.00 97.38 109 ARG A CA 1
ATOM 890 C C . ARG A 1 109 ? -2.359 13.261 -5.346 1.00 97.38 109 ARG A C 1
ATOM 892 O O . ARG A 1 109 ? -3.455 12.720 -5.235 1.00 97.38 109 ARG A O 1
ATOM 899 N N . GLY A 1 110 ? -1.899 13.761 -6.495 1.00 97.75 110 GLY A N 1
ATOM 900 C CA . GLY A 1 110 ? -2.623 13.674 -7.768 1.00 97.75 110 GLY A CA 1
ATOM 901 C C . GLY A 1 110 ? -2.948 12.227 -8.142 1.00 97.75 110 GLY A C 1
ATOM 902 O O . GLY A 1 110 ? -4.108 11.896 -8.378 1.00 97.75 110 GLY A O 1
ATOM 903 N N . LEU A 1 111 ? -1.956 11.335 -8.053 1.00 97.06 111 LEU A N 1
ATOM 904 C CA . LEU A 1 111 ? -2.156 9.896 -8.229 1.00 97.06 111 LEU A CA 1
ATOM 905 C C . LEU A 1 111 ? -3.197 9.337 -7.245 1.00 97.06 111 LEU A C 1
ATOM 907 O O . LEU A 1 111 ? -4.080 8.577 -7.641 1.00 97.06 111 LEU A O 1
ATOM 911 N N . ALA A 1 112 ? -3.136 9.704 -5.966 1.00 97.50 112 ALA A N 1
ATOM 912 C CA . ALA A 1 112 ? -4.085 9.218 -4.967 1.00 97.50 112 ALA A CA 1
ATOM 913 C C . ALA A 1 112 ? -5.527 9.677 -5.248 1.00 97.50 112 ALA A C 1
ATOM 915 O O . ALA A 1 112 ? -6.463 8.934 -4.960 1.00 97.50 112 ALA A O 1
ATOM 916 N N . HIS A 1 113 ? -5.718 10.876 -5.811 1.00 96.69 113 HIS A N 1
ATOM 917 C CA . HIS A 1 113 ? -7.039 11.386 -6.202 1.00 96.69 113 HIS A CA 1
ATOM 918 C C . HIS A 1 113 ? -7.659 10.612 -7.368 1.00 96.69 113 HIS A C 1
ATOM 920 O O . HIS A 1 113 ? -8.870 10.425 -7.386 1.00 96.69 113 HIS A O 1
ATOM 926 N N . GLN A 1 114 ? -6.841 10.129 -8.302 1.00 96.44 114 GLN A N 1
ATOM 927 C CA . GLN A 1 114 ? -7.303 9.349 -9.456 1.00 96.4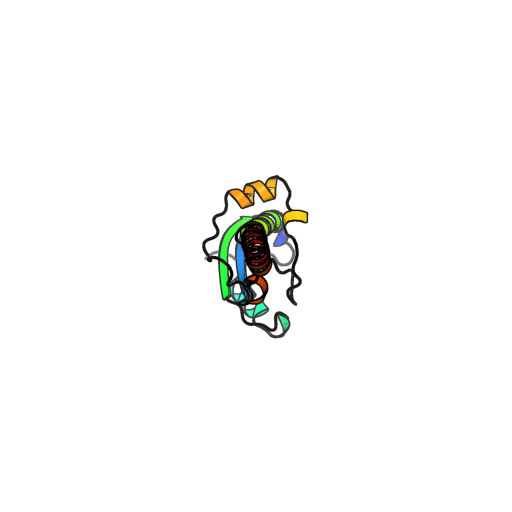4 114 GLN A CA 1
ATOM 928 C C . GLN A 1 114 ? -7.710 7.912 -9.089 1.00 96.44 114 GLN A C 1
ATOM 930 O O . GLN A 1 114 ? -8.353 7.225 -9.877 1.00 96.44 114 GLN A O 1
ATOM 935 N N . ARG A 1 115 ? -7.329 7.433 -7.900 1.00 95.44 115 ARG A N 1
ATOM 936 C CA . ARG A 1 115 ? -7.595 6.063 -7.448 1.00 95.44 115 ARG A CA 1
ATOM 937 C C . ARG A 1 115 ? -8.910 5.979 -6.695 1.00 95.44 115 ARG A C 1
ATOM 939 O O . ARG A 1 115 ? -9.234 6.832 -5.868 1.00 95.44 115 ARG A O 1
ATOM 946 N N . ARG A 1 116 ? -9.635 4.884 -6.913 1.00 95.62 116 ARG A N 1
ATOM 947 C CA . ARG A 1 116 ? -10.860 4.556 -6.183 1.00 95.62 116 ARG A CA 1
ATOM 948 C C . ARG A 1 116 ? -10.599 3.389 -5.244 1.00 95.62 116 ARG A C 1
ATOM 950 O O . ARG A 1 116 ? -10.138 2.337 -5.666 1.00 95.62 116 ARG A O 1
ATOM 957 N N . TRP A 1 117 ? -10.917 3.576 -3.970 1.00 94.56 117 TRP A N 1
ATOM 958 C CA . TRP A 1 117 ? -10.854 2.499 -2.993 1.00 94.56 117 TRP A CA 1
ATOM 959 C C . TRP A 1 117 ? -12.142 1.683 -3.062 1.00 94.56 117 TRP A C 1
ATOM 961 O O . TRP A 1 117 ? -13.230 2.247 -2.968 1.00 94.56 117 TRP A O 1
ATOM 971 N N . GLN A 1 118 ? -12.021 0.375 -3.271 1.00 92.69 118 GLN A N 1
ATOM 972 C CA . GLN A 1 118 ? -13.163 -0.533 -3.444 1.00 92.69 118 GLN A CA 1
ATOM 973 C C . GLN A 1 118 ? -13.257 -1.592 -2.337 1.00 92.69 118 GLN A C 1
ATOM 975 O O . GLN A 1 118 ? -14.154 -2.424 -2.360 1.00 92.69 118 GLN A O 1
ATOM 980 N N . LEU A 1 119 ? -12.358 -1.558 -1.348 1.00 91.88 119 LEU A N 1
ATOM 981 C CA . LEU A 1 119 ? -12.259 -2.588 -0.306 1.00 91.88 119 LEU A CA 1
ATOM 982 C C . LEU A 1 119 ? -13.063 -2.254 0.965 1.00 91.88 119 LEU A C 1
ATOM 984 O O . LEU A 1 119 ? -12.808 -2.816 2.027 1.00 91.88 119 LEU A O 1
ATOM 988 N N . GLY A 1 120 ? -14.010 -1.317 0.865 1.00 89.50 120 GLY A N 1
ATOM 989 C CA . GLY A 1 120 ? -14.819 -0.848 1.989 1.00 89.50 120 GLY A CA 1
ATOM 990 C C . GLY A 1 120 ? -14.048 -0.007 3.013 1.00 89.50 120 GLY A C 1
ATOM 991 O O . GLY A 1 120 ? -12.888 0.371 2.818 1.00 89.50 120 GLY A O 1
ATOM 992 N N . THR A 1 121 ? -14.724 0.307 4.114 1.00 86.88 121 THR A N 1
ATOM 993 C CA . THR A 1 121 ? -14.186 1.080 5.239 1.00 86.88 121 THR A CA 1
ATOM 994 C C . THR A 1 121 ? -13.713 0.152 6.362 1.00 86.88 121 THR A C 1
ATOM 996 O O . THR A 1 121 ? -14.209 -0.972 6.484 1.00 86.88 121 THR A O 1
ATOM 999 N N . PRO A 1 122 ? -12.739 0.577 7.187 1.00 88.12 122 PRO A N 1
ATOM 1000 C CA . PRO A 1 122 ? -12.274 -0.244 8.295 1.00 88.12 122 PRO A CA 1
ATOM 1001 C C . PRO A 1 122 ? -13.364 -0.393 9.359 1.00 88.12 122 PRO A C 1
ATOM 1003 O O . PRO A 1 122 ? -14.107 0.548 9.657 1.00 88.12 122 PRO A O 1
ATOM 1006 N N . VAL A 1 123 ? -13.410 -1.563 9.997 1.00 74.75 123 VAL A N 1
ATOM 1007 C CA . VAL A 1 123 ? -14.212 -1.754 11.207 1.00 74.75 123 VAL A CA 1
ATOM 1008 C C . VAL A 1 123 ? -13.526 -0.980 12.330 1.00 74.75 123 VAL A C 1
ATOM 1010 O O . VAL A 1 123 ? -12.455 -1.363 12.792 1.00 74.75 123 VAL A O 1
ATOM 1013 N N . LYS A 1 124 ? -14.120 0.138 12.762 1.00 65.00 124 LYS A N 1
ATOM 1014 C CA . LYS A 1 124 ? -13.589 0.911 13.894 1.00 65.00 124 LYS A CA 1
ATOM 1015 C C . LYS A 1 124 ? -13.657 0.077 15.171 1.00 65.00 124 LYS A C 1
ATOM 1017 O O . LYS A 1 124 ? -14.737 -0.438 15.507 1.00 65.00 124 LYS A O 1
ATOM 1022 N N . ALA A 1 125 ? -12.535 0.002 15.887 1.00 60.19 125 ALA A N 1
ATOM 1023 C CA . ALA A 1 125 ? -12.478 -0.586 17.219 1.00 60.19 125 ALA A CA 1
ATOM 1024 C C . ALA A 1 125 ? -13.466 0.140 18.160 1.00 60.19 125 ALA A C 1
ATOM 1026 O O . ALA A 1 125 ? -13.678 1.345 17.996 1.00 60.19 125 ALA A O 1
ATOM 1027 N N . PRO A 1 126 ? -14.078 -0.543 19.146 1.00 55.25 126 PRO A N 1
ATOM 1028 C CA . PRO A 1 126 ? -15.058 0.070 20.049 1.00 55.25 126 PRO A CA 1
ATOM 1029 C C . PRO A 1 126 ? -14.550 1.343 20.747 1.00 55.25 126 PRO A C 1
ATOM 1031 O O . PRO A 1 126 ? -15.302 2.304 20.884 1.00 55.25 126 PRO A O 1
ATOM 1034 N N . SER A 1 127 ? -13.262 1.393 21.102 1.00 57.72 127 SER A N 1
ATOM 1035 C CA . SER A 1 127 ? -12.615 2.560 21.722 1.00 57.72 127 SER A CA 1
ATOM 1036 C C . SER A 1 127 ? -12.571 3.802 20.823 1.00 57.72 127 SER A C 1
ATOM 1038 O O . SER A 1 127 ? -12.560 4.917 21.328 1.00 57.72 127 SER A O 1
ATOM 1040 N N . GLU A 1 128 ? -12.607 3.634 19.499 1.00 60.56 128 GLU A N 1
ATOM 1041 C CA . GLU A 1 128 ? -12.672 4.732 18.523 1.00 60.56 128 GLU A CA 1
ATOM 1042 C C . GLU A 1 128 ? -14.123 5.144 18.195 1.00 60.56 128 GLU A C 1
ATOM 1044 O O . GLU A 1 128 ? -14.346 6.130 17.490 1.00 60.56 128 GLU A O 1
ATOM 1049 N N . ARG A 1 129 ? -15.129 4.398 18.684 1.00 56.25 129 ARG A N 1
ATOM 1050 C CA . ARG A 1 129 ? -16.557 4.742 18.534 1.00 56.25 129 ARG A CA 1
ATOM 1051 C C . ARG A 1 129 ? -17.047 5.697 19.617 1.00 56.25 129 ARG A C 1
ATOM 1053 O O . ARG A 1 129 ? -18.014 6.415 19.383 1.00 56.25 129 ARG A O 1
ATOM 1060 N N . VAL A 1 130 ? -16.364 5.753 20.760 1.00 53.69 130 VAL A N 1
ATOM 1061 C CA . VAL A 1 130 ? -16.652 6.703 21.845 1.00 53.69 130 VAL A CA 1
ATOM 1062 C C . VAL A 1 130 ? -15.987 8.048 21.535 1.00 53.69 130 VAL A C 1
ATOM 1064 O O . VAL A 1 130 ? -15.159 8.563 22.278 1.00 53.69 130 VAL A O 1
ATOM 1067 N N . GLY A 1 131 ? -16.309 8.623 20.379 1.00 49.59 131 GLY A N 1
ATOM 1068 C CA . GLY A 1 131 ? -16.023 10.031 20.136 1.00 49.59 131 GLY A CA 1
ATOM 1069 C C . GLY A 1 131 ? -17.004 10.868 20.947 1.00 49.59 131 GLY A C 1
ATOM 1070 O O . GLY A 1 131 ? -18.184 10.553 20.892 1.00 49.59 131 GLY A O 1
ATOM 1071 N N . TRP A 1 132 ? -16.512 11.914 21.627 1.00 53.44 132 TRP A N 1
ATOM 1072 C CA . TRP A 1 132 ? -17.105 13.197 22.097 1.00 53.44 132 TRP A CA 1
ATOM 1073 C C . TRP A 1 132 ? -18.584 13.343 22.545 1.00 53.44 132 TRP A C 1
ATOM 1075 O O . TRP A 1 132 ? -18.888 14.258 23.307 1.00 53.44 132 TRP A O 1
ATOM 1085 N N . TRP A 1 133 ? -19.493 12.458 22.153 1.00 55.34 133 TRP A N 1
ATOM 1086 C CA . TRP A 1 133 ? -20.898 12.379 22.541 1.00 55.34 133 TRP A CA 1
ATOM 1087 C C . TRP A 1 133 ? -21.160 12.397 24.052 1.00 55.34 133 TRP A C 1
ATOM 1089 O O . TRP A 1 133 ? -22.143 13.030 24.436 1.00 55.34 133 TRP A O 1
ATOM 1099 N N . PRO A 1 134 ? -20.315 11.809 24.930 1.00 58.34 134 PRO A N 1
ATOM 1100 C CA . PRO A 1 134 ? -20.546 11.912 26.370 1.00 58.34 134 PRO A CA 1
ATOM 1101 C C . PRO A 1 134 ? -20.558 13.370 26.844 1.00 58.34 134 PRO A C 1
ATOM 1103 O O . PRO A 1 134 ? -21.400 13.752 27.650 1.00 58.34 134 PRO A O 1
ATOM 1106 N N . TRP A 1 135 ? -19.683 14.213 26.286 1.00 63.16 135 TRP A N 1
ATOM 1107 C CA . TRP A 1 135 ? -19.580 15.621 26.669 1.00 63.16 135 TRP A CA 1
ATOM 1108 C C . TRP A 1 135 ? -20.728 16.464 26.120 1.00 63.16 135 TRP A C 1
ATOM 1110 O O . TRP A 1 135 ? -21.213 17.346 26.818 1.00 63.16 135 TRP A O 1
ATOM 1120 N N . VAL A 1 136 ? -21.214 16.166 24.912 1.00 67.00 136 VAL A N 1
ATOM 1121 C CA . VAL A 1 136 ? -22.380 16.857 24.336 1.00 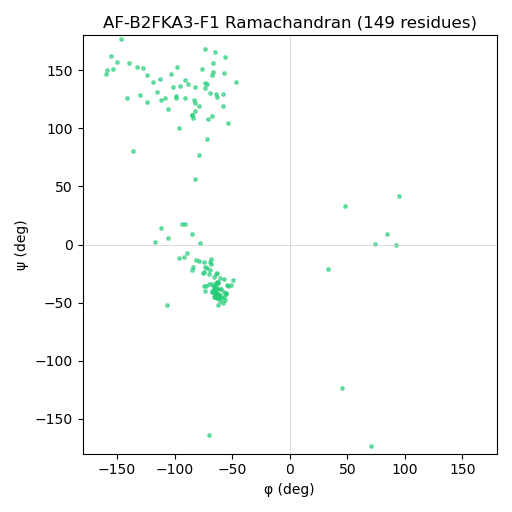67.00 136 VAL A CA 1
ATOM 1122 C C . VAL A 1 136 ? -23.633 16.605 25.180 1.00 67.00 136 VAL A C 1
ATOM 1124 O O . VAL A 1 136 ? -24.362 17.548 25.478 1.00 67.00 136 VAL A O 1
ATOM 1127 N N . VAL A 1 137 ? -23.855 15.366 25.637 1.00 67.88 137 VAL A N 1
ATOM 1128 C CA . VAL A 1 137 ? -24.987 15.035 26.521 1.00 67.88 137 VAL A CA 1
ATOM 1129 C C . VAL A 1 137 ? -24.850 15.724 27.881 1.00 67.88 137 VAL A C 1
ATOM 1131 O O . VAL A 1 137 ? -25.825 16.275 28.382 1.00 67.88 137 VAL A O 1
ATOM 1134 N N . VAL A 1 138 ? -23.645 15.764 28.461 1.00 69.06 138 VAL A N 1
ATOM 1135 C CA . VAL A 1 138 ? -23.399 16.470 29.732 1.00 69.06 138 VAL A CA 1
ATOM 1136 C C . VAL A 1 138 ? -23.655 17.976 29.598 1.00 69.06 138 VAL A C 1
ATOM 1138 O O . VAL A 1 138 ? -24.340 18.549 30.441 1.00 69.06 138 VAL A O 1
ATOM 1141 N N . VAL A 1 139 ? -23.173 18.617 28.529 1.00 72.62 139 VAL A N 1
ATOM 1142 C CA . VAL A 1 139 ? -23.387 20.055 28.290 1.00 72.62 139 VAL A CA 1
ATOM 1143 C C . VAL A 1 139 ? -24.872 20.375 28.106 1.00 72.62 139 VAL A C 1
ATOM 1145 O O . VAL A 1 139 ? -25.359 21.340 28.691 1.00 72.62 139 VAL A O 1
ATOM 1148 N N . ILE A 1 140 ? -25.614 19.557 27.353 1.00 73.88 140 ILE A N 1
ATOM 1149 C CA . ILE A 1 140 ? -27.061 19.746 27.173 1.00 73.88 140 ILE A CA 1
ATOM 1150 C C . ILE A 1 140 ? -27.802 19.592 28.508 1.00 73.88 140 ILE A C 1
ATOM 1152 O O . ILE A 1 140 ? -28.628 20.444 28.825 1.00 73.88 140 ILE A O 1
ATOM 1156 N N . SER A 1 141 ? -27.474 18.576 29.313 1.00 69.12 141 SER A N 1
ATOM 1157 C CA . SER A 1 141 ? -28.102 18.346 30.623 1.00 69.12 141 SER A CA 1
ATOM 1158 C C . SER A 1 141 ? -27.835 19.471 31.629 1.00 69.12 141 SER A C 1
ATOM 1160 O O . SER A 1 141 ? -28.726 19.849 32.386 1.00 69.12 141 SER A O 1
ATOM 1162 N N . VAL A 1 142 ? -26.627 20.045 31.637 1.00 71.38 142 VAL A N 1
ATOM 1163 C CA . VAL A 1 142 ? -26.303 21.198 32.498 1.00 71.38 142 VAL A CA 1
ATOM 1164 C C . VAL A 1 142 ? -27.076 22.446 32.057 1.00 71.38 142 VAL A C 1
ATOM 1166 O O . VAL A 1 142 ? -27.592 23.179 32.899 1.00 71.38 142 VAL A O 1
ATOM 1169 N N . LEU A 1 143 ? -27.217 22.674 30.748 1.00 69.25 143 LEU A N 1
ATOM 1170 C CA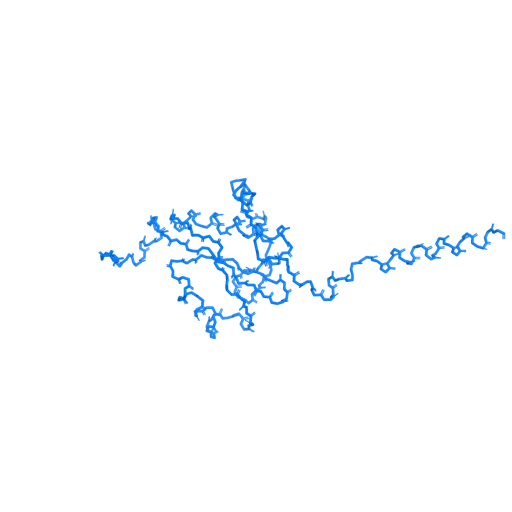 . LEU A 1 143 ? -27.958 23.819 30.212 1.00 69.25 143 LEU A CA 1
ATOM 1171 C C . LEU A 1 143 ? -29.475 23.716 30.437 1.00 69.25 143 LEU A C 1
ATOM 1173 O O . LEU A 1 143 ? -30.125 24.742 30.644 1.00 69.25 143 LEU A O 1
ATOM 1177 N N . THR A 1 144 ? -30.053 22.512 30.414 1.00 68.50 144 THR A N 1
ATOM 1178 C CA . THR A 1 144 ? -31.473 22.311 30.745 1.00 68.50 144 THR A CA 1
ATOM 1179 C C . THR A 1 144 ? -31.736 22.448 32.241 1.00 68.50 144 THR A C 1
ATOM 1181 O O . THR A 1 144 ? -32.698 23.114 32.613 1.00 68.50 144 THR A O 1
ATOM 1184 N N . LEU A 1 145 ? -30.857 21.932 33.108 1.00 63.25 145 LEU A N 1
ATOM 1185 C CA . LEU A 1 145 ? -30.979 22.118 34.560 1.00 63.25 145 LEU A CA 1
ATOM 1186 C C . LEU A 1 145 ? -30.829 23.589 34.977 1.00 63.25 145 LEU A C 1
ATOM 1188 O O . LEU A 1 145 ? -31.613 24.071 35.791 1.00 63.25 145 LEU A O 1
ATOM 1192 N N . ALA A 1 146 ? -29.896 24.335 34.377 1.00 59.50 146 ALA A N 1
ATOM 1193 C CA . ALA A 1 146 ? -29.717 25.761 34.664 1.00 59.50 146 ALA A CA 1
ATOM 1194 C C . ALA A 1 146 ? -30.959 26.605 34.312 1.00 59.50 146 ALA A C 1
ATOM 1196 O O . ALA A 1 146 ? -31.264 27.574 35.008 1.00 59.50 146 ALA A O 1
ATOM 1197 N N . ARG A 1 147 ? -31.708 26.213 33.270 1.00 58.44 147 ARG A N 1
ATOM 1198 C CA . ARG A 1 147 ? -32.974 26.856 32.883 1.00 58.44 147 ARG A CA 1
ATOM 1199 C C . ARG A 1 147 ? -34.153 26.517 33.797 1.00 58.44 147 ARG A C 1
ATOM 1201 O O . ARG A 1 147 ? -35.084 27.307 33.860 1.00 58.44 147 ARG A O 1
ATOM 1208 N N . CYS A 1 148 ? -34.129 25.386 34.501 1.00 56.50 148 CYS A N 1
ATOM 1209 C CA . CYS A 1 148 ? -35.192 25.011 35.440 1.00 56.50 148 CYS A CA 1
ATOM 1210 C C . CYS A 1 148 ? -35.029 25.636 36.835 1.00 56.50 148 CYS A C 1
ATOM 1212 O O . CYS A 1 148 ? -35.996 25.689 37.580 1.00 56.50 148 CYS A O 1
ATOM 1214 N N . VAL A 1 149 ? -33.828 26.100 37.196 1.00 56.91 149 VAL A N 1
ATOM 1215 C CA . VAL A 1 149 ? -33.535 26.690 38.521 1.00 56.91 149 VAL A CA 1
ATOM 1216 C C . VAL A 1 149 ? -33.729 28.217 38.544 1.00 56.91 149 VAL A C 1
ATOM 1218 O O . VAL A 1 149 ? -33.736 28.826 39.607 1.00 56.91 149 VAL A O 1
ATOM 1221 N N . THR A 1 150 ? -33.904 28.852 37.382 1.00 54.34 150 THR A N 1
ATOM 1222 C CA . THR A 1 150 ? -34.047 30.315 37.237 1.00 54.34 150 THR A CA 1
ATOM 1223 C C . THR A 1 150 ? -35.444 30.770 36.788 1.00 54.34 150 THR A C 1
ATOM 1225 O O . THR A 1 150 ? -35.598 31.921 36.382 1.00 54.34 150 THR A O 1
ATOM 1228 N N . GLY A 1 151 ? -36.450 29.889 36.860 1.00 45.81 151 GLY A N 1
ATOM 1229 C CA . GLY A 1 151 ? -37.859 30.180 36.558 1.00 45.81 151 GLY A CA 1
ATOM 1230 C C . GLY A 1 151 ? -38.739 30.197 37.797 1.00 45.81 151 GLY A C 1
ATOM 1231 O O . GLY A 1 151 ? -38.448 29.407 38.722 1.00 45.81 151 GLY A O 1
#

Sequence (151 aa):
MTHRHNLGRSEKYHALPRTLYALLFDDGGCYIGQSSNPQQREKQHRSPKGGWHRPFRFHALEVVTATRAETEAYEQAWRVKASREGWRIYAKPPGIVVNPHRRATAHVRGLAHQRRWQLGTPVKAPSERVGWWPWVVVVISVLTLARCVTG